Protein AF-A0A942R396-F1 (afdb_monomer_lite)

Radius of gyration: 14.7 Å; chains: 1; bounding box: 35×26×51 Å

Secondary structure (DSSP, 8-state):
-------SSSSB--HHHHHHHHHHHHHH-GGG-TTSTT-HHHHHHHHHHHHHHHTT-BHHHHHHHHHHHHHH---TTTS-TT--

Sequence (84 aa):
MAQVRDNKSKDQIGSKQKSEFLAIMDSLFPDQDLLNLSSKFRKKADFTFELMQKQNWNQEEFEKTMLEFSMKWVYNSWMPANVL

Foldseek 3Di:
DDDPPDPQPDFFDDPVLLVVQLVLVCVLCVVQVLVDPPGLVVVQSVVLSVVCRVVSHGPVNSVVVSVVCSVPVDPPVSRDVPSD

pLDDT: mean 73.96, std 16.82, range [33.12, 90.56]

Structure (mmCIF, N/CA/C/O backbone):
data_AF-A0A942R396-F1
#
_entry.id   AF-A0A942R396-F1
#
loop_
_atom_site.group_PDB
_atom_site.id
_atom_site.type_symbol
_atom_site.label_atom_id
_atom_site.label_alt_id
_atom_site.label_comp_id
_atom_site.label_asym_id
_atom_site.label_entity_id
_atom_site.label_seq_id
_atom_site.pdbx_PDB_ins_code
_atom_site.Cartn_x
_atom_site.Cartn_y
_atom_site.Cartn_z
_atom_site.occupancy
_atom_site.B_iso_or_equiv
_atom_site.auth_seq_id
_atom_site.auth_comp_id
_atom_site.auth_asym_id
_atom_site.auth_atom_id
_atom_site.pdbx_PDB_model_num
ATOM 1 N N . MET A 1 1 ? -17.323 1.333 38.671 1.00 36.88 1 MET A N 1
ATOM 2 C CA . MET A 1 1 ? -16.199 1.369 37.710 1.00 36.88 1 MET A CA 1
ATOM 3 C C . MET A 1 1 ? -16.580 0.464 36.548 1.00 36.88 1 MET A C 1
ATOM 5 O O . MET A 1 1 ? -16.560 -0.748 36.709 1.00 36.88 1 MET A O 1
ATOM 9 N N . ALA A 1 2 ? -17.092 1.045 35.460 1.00 41.66 2 ALA A N 1
ATOM 10 C CA . ALA A 1 2 ? -17.620 0.296 34.322 1.00 41.66 2 ALA A CA 1
ATOM 11 C C . ALA A 1 2 ? -16.474 -0.268 33.470 1.00 41.66 2 ALA A C 1
ATOM 13 O O . ALA A 1 2 ? -15.470 0.403 33.237 1.00 41.66 2 ALA A O 1
ATOM 14 N N . GLN A 1 3 ? -16.633 -1.522 33.059 1.00 40.84 3 GLN A N 1
ATOM 15 C CA . GLN A 1 3 ? -15.693 -2.293 32.257 1.00 40.84 3 GLN A CA 1
ATOM 16 C C . GLN A 1 3 ? -15.446 -1.612 30.904 1.00 40.84 3 GLN A C 1
ATOM 18 O O . GLN A 1 3 ? -16.291 -1.663 30.019 1.00 40.84 3 GLN A O 1
ATOM 23 N N . VAL A 1 4 ? -14.260 -1.032 30.716 1.00 52.62 4 VAL A N 1
ATOM 24 C CA . VAL A 1 4 ? -13.707 -0.753 29.382 1.00 52.62 4 VAL A CA 1
ATOM 25 C C . VAL A 1 4 ? -12.942 -2.005 28.960 1.00 52.62 4 VAL A C 1
ATOM 27 O O . VAL A 1 4 ? -11.720 -2.080 29.059 1.00 52.62 4 VAL A O 1
ATOM 30 N N . ARG A 1 5 ? -13.681 -3.058 28.614 1.00 46.00 5 ARG A N 1
ATOM 31 C CA . ARG A 1 5 ? -13.132 -4.279 28.022 1.00 46.00 5 ARG A CA 1
ATOM 32 C C . ARG A 1 5 ? -13.740 -4.427 26.627 1.00 46.00 5 ARG A C 1
ATOM 34 O O . ARG A 1 5 ? -14.955 -4.395 26.488 1.00 46.00 5 ARG A O 1
ATOM 41 N N . ASP A 1 6 ? -12.853 -4.536 25.637 1.00 41.50 6 ASP A N 1
ATOM 42 C CA . ASP A 1 6 ? -13.107 -5.059 24.287 1.00 41.50 6 ASP A CA 1
ATOM 43 C C . ASP A 1 6 ? -13.805 -4.166 23.250 1.00 41.50 6 ASP A C 1
ATOM 45 O O . ASP A 1 6 ? -14.804 -4.553 22.656 1.00 41.50 6 ASP A O 1
ATOM 49 N N . ASN A 1 7 ? -13.198 -3.025 22.905 1.00 45.53 7 ASN A N 1
ATOM 50 C CA . ASN A 1 7 ? -13.511 -2.331 21.643 1.00 45.53 7 ASN A CA 1
ATOM 51 C C . ASN A 1 7 ? -12.278 -2.195 20.728 1.00 45.53 7 ASN A C 1
ATOM 53 O O . ASN A 1 7 ? -12.084 -1.174 20.080 1.00 45.53 7 ASN A O 1
ATOM 57 N N . LYS A 1 8 ? -11.379 -3.193 20.735 1.00 48.94 8 LYS A N 1
ATOM 58 C CA . LYS A 1 8 ? -10.035 -3.069 20.137 1.00 48.94 8 LYS A CA 1
ATOM 59 C C . LYS A 1 8 ? -9.823 -3.770 18.785 1.00 48.94 8 LYS A C 1
ATOM 61 O O . LYS A 1 8 ? -8.701 -3.751 18.298 1.00 48.94 8 LYS A O 1
ATOM 66 N N . SER A 1 9 ? -10.829 -4.405 18.174 1.00 53.75 9 SER A N 1
ATOM 67 C CA . SER A 1 9 ? -10.538 -5.336 17.056 1.00 53.75 9 SER A CA 1
ATOM 68 C C . SER A 1 9 ? -11.513 -5.383 15.884 1.00 53.75 9 SER A C 1
ATOM 70 O O . SER A 1 9 ? -11.281 -6.185 14.986 1.00 53.75 9 SER A O 1
ATOM 72 N N . LYS A 1 10 ? -12.576 -4.572 15.831 1.00 57.84 10 LYS A N 1
ATOM 73 C CA . LYS A 1 10 ? -13.487 -4.612 14.668 1.00 57.84 10 LYS A CA 1
ATOM 74 C C . LYS A 1 10 ? -13.099 -3.690 13.513 1.00 57.84 10 LYS A C 1
ATOM 76 O O . LYS A 1 10 ? -13.406 -4.029 12.378 1.00 57.84 10 LYS A O 1
ATOM 81 N N . ASP A 1 11 ? -12.375 -2.610 13.792 1.00 70.44 11 ASP A N 1
ATOM 82 C CA . ASP A 1 11 ? -12.105 -1.558 12.801 1.00 70.44 11 ASP A CA 1
ATOM 83 C C . ASP A 1 11 ? -10.642 -1.508 12.329 1.00 70.44 11 ASP A C 1
ATOM 85 O O . ASP A 1 11 ? -10.265 -0.614 11.574 1.00 70.44 11 ASP A O 1
ATOM 89 N N . GLN A 1 12 ? -9.801 -2.454 12.767 1.00 80.56 12 GLN A N 1
ATOM 90 C CA . GLN A 1 12 ? -8.390 -2.517 12.374 1.00 80.56 12 GLN A CA 1
ATOM 91 C C . GLN A 1 12 ? -8.244 -3.024 10.934 1.00 80.56 12 GLN A C 1
ATOM 93 O O . GLN A 1 12 ? -8.928 -3.960 10.516 1.00 80.56 12 GLN A O 1
ATOM 98 N N . ILE A 1 13 ? -7.312 -2.438 10.183 1.00 85.81 13 ILE A N 1
ATOM 99 C CA . ILE A 1 13 ? -7.056 -2.835 8.794 1.00 85.81 13 ILE A CA 1
ATOM 100 C C . ILE A 1 13 ? -6.590 -4.296 8.673 1.00 85.81 13 ILE A C 1
ATOM 102 O O . ILE A 1 13 ? -5.773 -4.789 9.459 1.00 85.81 13 ILE A O 1
ATOM 106 N N . GLY A 1 14 ? -7.088 -4.991 7.649 1.00 87.56 14 GLY A N 1
ATOM 107 C CA . GLY A 1 14 ? -6.866 -6.421 7.439 1.00 87.56 14 GLY A CA 1
ATOM 108 C C . GLY A 1 14 ? -6.584 -6.794 5.985 1.00 87.56 14 GLY A C 1
ATOM 109 O O . GLY A 1 14 ? -6.138 -5.983 5.177 1.00 87.56 14 GLY A O 1
ATOM 110 N N . SER A 1 15 ? -6.838 -8.055 5.634 1.00 88.31 15 SER A N 1
ATOM 111 C CA . SER A 1 15 ? -6.530 -8.597 4.302 1.00 88.31 15 SER A CA 1
ATOM 112 C C . SER A 1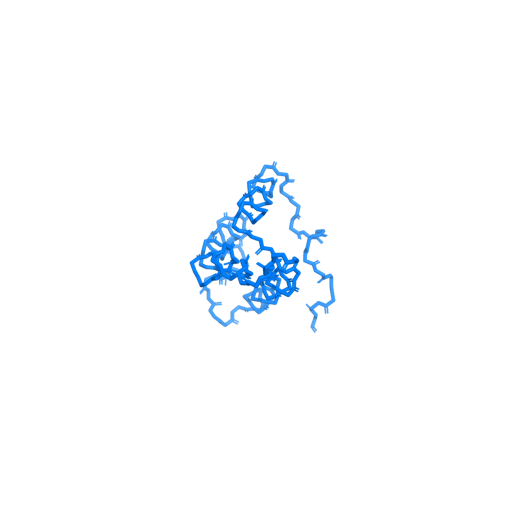 15 ? -7.196 -7.826 3.160 1.00 88.31 15 SER A C 1
ATOM 114 O O . SER A 1 15 ? -6.570 -7.627 2.123 1.00 88.31 15 SER A O 1
ATOM 116 N N . LYS A 1 16 ? -8.429 -7.346 3.362 1.00 89.44 16 LYS A N 1
ATOM 117 C CA . LYS A 1 16 ? -9.155 -6.542 2.372 1.00 89.44 16 LYS A CA 1
ATOM 118 C C . LYS A 1 16 ? -8.419 -5.233 2.066 1.00 89.44 16 LYS A C 1
ATOM 120 O O . LYS A 1 16 ? -8.101 -4.973 0.910 1.00 89.44 16 LYS A O 1
ATOM 125 N N . GLN A 1 17 ? -8.075 -4.466 3.101 1.00 90.31 17 GLN A N 1
ATOM 126 C CA . GLN A 1 17 ? -7.334 -3.209 2.953 1.00 90.31 17 GLN A CA 1
ATOM 127 C C . GLN A 1 17 ? -5.937 -3.446 2.381 1.00 90.31 17 GLN A C 1
ATOM 129 O O . GLN A 1 17 ? -5.442 -2.627 1.618 1.00 90.31 17 GLN A O 1
ATOM 134 N N . LYS A 1 18 ? -5.310 -4.591 2.676 1.00 90.56 18 LYS A N 1
ATOM 135 C CA . LYS A 1 18 ? -4.033 -4.966 2.060 1.00 90.56 18 LYS A CA 1
ATOM 136 C C . LYS A 1 18 ? -4.155 -5.132 0.546 1.00 90.56 18 LYS A C 1
ATOM 138 O O . LYS A 1 18 ? -3.290 -4.671 -0.193 1.00 90.56 18 LYS A O 1
ATOM 143 N N . SER A 1 19 ? -5.213 -5.789 0.076 1.00 89.94 19 SER A N 1
ATOM 144 C CA . SER A 1 19 ? -5.476 -5.930 -1.358 1.00 89.94 19 SER A CA 1
ATOM 145 C C . SER A 1 19 ? -5.760 -4.582 -2.022 1.00 89.94 19 SER A C 1
ATOM 147 O O . SER A 1 19 ? -5.218 -4.316 -3.091 1.00 89.94 19 SER A O 1
ATOM 149 N N . GLU A 1 20 ? -6.552 -3.722 -1.378 1.00 89.00 20 GLU A N 1
ATOM 150 C CA . GLU A 1 20 ? -6.837 -2.362 -1.861 1.00 89.00 20 GLU A CA 1
ATOM 151 C C . GLU A 1 20 ? -5.568 -1.506 -1.914 1.00 89.00 20 GLU A C 1
ATOM 153 O O . GLU A 1 20 ? -5.302 -0.865 -2.927 1.00 89.00 20 GLU A O 1
ATOM 158 N N . PHE A 1 21 ? -4.737 -1.570 -0.871 1.00 88.50 21 PHE A N 1
ATOM 159 C CA . PHE A 1 21 ? -3.425 -0.935 -0.830 1.00 88.50 21 PHE A CA 1
ATOM 160 C C . PHE A 1 21 ? -2.581 -1.363 -2.029 1.00 88.50 21 PHE A C 1
ATOM 162 O O . PHE A 1 21 ? -2.149 -0.521 -2.806 1.00 88.50 21 PHE A O 1
ATOM 169 N N . LEU A 1 22 ? -2.388 -2.668 -2.231 1.00 89.25 22 LEU A N 1
ATOM 170 C CA . LEU A 1 22 ? -1.574 -3.167 -3.339 1.00 89.25 22 LEU A CA 1
ATOM 171 C C . LEU A 1 22 ? -2.116 -2.721 -4.701 1.00 89.25 22 LEU A C 1
ATOM 173 O O . LEU A 1 22 ? -1.327 -2.294 -5.535 1.00 89.25 22 LEU A O 1
ATOM 177 N N . ALA A 1 23 ? -3.433 -2.761 -4.913 1.00 87.94 23 ALA A N 1
ATOM 178 C CA . ALA A 1 23 ? -4.049 -2.348 -6.173 1.00 87.94 23 ALA A CA 1
ATOM 179 C C . ALA A 1 23 ? -3.897 -0.843 -6.449 1.00 87.94 23 ALA A C 1
ATOM 181 O O . ALA A 1 23 ? -3.552 -0.454 -7.564 1.00 87.94 23 ALA A O 1
ATOM 182 N N . ILE A 1 24 ? -4.114 0.010 -5.441 1.00 83.56 24 ILE A N 1
ATOM 183 C CA . ILE A 1 24 ? -3.937 1.463 -5.579 1.00 83.56 24 ILE A CA 1
ATOM 184 C C . ILE A 1 24 ? -2.473 1.782 -5.881 1.00 83.56 24 ILE A C 1
ATOM 186 O O . ILE A 1 24 ? -2.178 2.577 -6.769 1.00 83.56 24 ILE A O 1
ATOM 190 N N . MET A 1 25 ? -1.548 1.143 -5.168 1.00 82.75 25 MET A N 1
ATOM 191 C CA . MET A 1 25 ? -0.122 1.400 -5.337 1.00 82.75 25 MET A CA 1
ATOM 192 C C . MET A 1 25 ? 0.396 0.893 -6.683 1.00 82.75 25 MET A C 1
ATOM 194 O O . MET A 1 25 ? 1.206 1.576 -7.301 1.00 82.75 25 MET A O 1
ATOM 198 N N . ASP A 1 26 ? -0.088 -0.254 -7.161 1.00 86.38 26 ASP A N 1
ATOM 199 C CA . ASP A 1 26 ? 0.244 -0.783 -8.488 1.00 86.38 26 ASP A CA 1
ATOM 200 C C . ASP A 1 26 ? -0.300 0.128 -9.597 1.00 86.38 26 ASP A C 1
ATOM 202 O O . ASP A 1 26 ? 0.393 0.416 -10.565 1.00 86.38 26 ASP A O 1
ATOM 206 N N . SER A 1 27 ? -1.499 0.693 -9.411 1.00 83.81 27 SER A N 1
ATOM 207 C CA . SER A 1 27 ? -2.061 1.672 -10.346 1.00 83.81 27 SER A CA 1
ATOM 208 C C . SER A 1 27 ? -1.288 2.995 -10.376 1.00 83.81 27 SER A C 1
ATOM 210 O O . SER A 1 27 ? -1.276 3.656 -11.414 1.00 83.81 27 SER A O 1
ATOM 212 N N . LEU A 1 28 ? -0.698 3.419 -9.255 1.00 78.62 28 LEU A N 1
ATOM 213 C CA . LEU A 1 28 ? 0.073 4.665 -9.168 1.00 78.62 28 LEU A CA 1
ATOM 214 C C . LEU A 1 28 ? 1.532 4.479 -9.611 1.00 78.62 28 LEU A C 1
ATOM 216 O O . LEU A 1 28 ? 2.119 5.403 -10.172 1.00 78.62 28 LEU A O 1
ATOM 220 N N . PHE A 1 29 ? 2.103 3.290 -9.401 1.00 81.12 29 PHE A N 1
ATOM 221 C CA . PHE A 1 29 ? 3.466 2.929 -9.805 1.00 81.12 29 PHE A CA 1
ATOM 222 C C . PHE A 1 29 ? 3.479 1.580 -10.531 1.00 81.12 29 PHE A C 1
ATOM 224 O O . PHE A 1 29 ? 4.019 0.604 -10.001 1.00 81.12 29 PHE A O 1
ATOM 231 N N . PRO A 1 30 ? 2.932 1.510 -11.755 1.00 82.25 30 PRO A N 1
ATOM 232 C CA . PRO A 1 30 ? 2.857 0.256 -12.507 1.00 82.25 30 PRO A CA 1
ATOM 233 C C . PRO A 1 30 ? 4.239 -0.365 -12.760 1.00 82.25 30 PRO A C 1
ATOM 235 O O . PRO A 1 30 ? 4.373 -1.584 -12.814 1.00 82.25 30 PRO A O 1
ATOM 238 N N . ASP A 1 31 ? 5.296 0.452 -12.814 1.00 81.62 31 ASP A N 1
ATOM 239 C CA . ASP A 1 31 ? 6.685 -0.002 -12.978 1.00 81.62 31 ASP A CA 1
ATOM 240 C C . ASP A 1 31 ? 7.204 -0.856 -11.806 1.00 81.62 31 ASP A C 1
ATOM 242 O O . ASP A 1 31 ? 8.234 -1.524 -11.920 1.00 81.62 31 ASP A O 1
ATOM 246 N N . GLN A 1 32 ? 6.531 -0.815 -10.653 1.00 82.00 32 GLN A N 1
ATOM 247 C CA . GLN A 1 32 ? 6.936 -1.548 -9.453 1.00 82.00 32 GLN A CA 1
ATOM 248 C C . GLN A 1 32 ? 6.375 -2.970 -9.394 1.00 82.00 32 GLN A C 1
ATOM 250 O O . GLN A 1 32 ? 6.843 -3.753 -8.559 1.00 82.00 32 GLN A O 1
ATOM 255 N N . ASP A 1 33 ? 5.422 -3.311 -10.267 1.00 85.44 33 ASP A N 1
ATOM 256 C CA . ASP A 1 33 ? 4.841 -4.653 -10.393 1.00 85.44 33 ASP A CA 1
ATOM 257 C C . ASP A 1 33 ? 4.453 -5.233 -9.017 1.00 85.44 33 ASP A C 1
ATOM 259 O O . ASP A 1 33 ? 4.916 -6.292 -8.584 1.00 85.44 33 ASP A O 1
ATOM 263 N N . LEU A 1 34 ? 3.676 -4.468 -8.248 1.00 86.19 34 LEU A N 1
ATOM 264 C CA . LEU A 1 34 ? 3.343 -4.775 -6.855 1.00 86.19 34 LEU A CA 1
ATOM 265 C C . LEU A 1 34 ? 2.376 -5.950 -6.750 1.00 86.19 34 LEU A C 1
ATOM 267 O O . LEU A 1 34 ? 2.349 -6.639 -5.725 1.00 86.19 34 LEU A O 1
ATOM 271 N N . LEU A 1 35 ? 1.602 -6.230 -7.796 1.00 87.94 35 LEU A N 1
ATOM 272 C CA . LEU A 1 35 ? 0.744 -7.413 -7.838 1.00 87.94 35 LEU A CA 1
ATOM 273 C C . LEU A 1 35 ? 1.547 -8.713 -8.007 1.00 87.94 35 LEU A C 1
ATOM 275 O O . LEU A 1 35 ? 1.103 -9.762 -7.525 1.00 87.94 35 LEU A O 1
ATOM 279 N N . ASN A 1 36 ? 2.761 -8.652 -8.559 1.00 87.81 36 ASN A N 1
ATOM 280 C CA . ASN A 1 36 ? 3.669 -9.790 -8.653 1.00 87.81 36 ASN A CA 1
ATOM 281 C C . ASN A 1 36 ? 4.376 -10.078 -7.320 1.00 87.81 36 ASN A C 1
ATOM 283 O O . ASN A 1 36 ? 5.165 -9.287 -6.801 1.00 87.81 36 ASN A O 1
ATOM 287 N N . LEU A 1 37 ? 4.150 -11.279 -6.782 1.00 85.31 37 LEU A N 1
ATOM 288 C CA . LEU A 1 37 ? 4.764 -11.752 -5.534 1.00 85.31 37 LEU A CA 1
ATOM 289 C C . LEU A 1 37 ? 6.300 -11.797 -5.576 1.00 85.31 37 LEU A C 1
ATOM 291 O O . LEU A 1 37 ? 6.940 -11.738 -4.526 1.00 85.31 37 LEU A O 1
ATOM 295 N N . SER A 1 38 ? 6.889 -11.896 -6.768 1.00 84.81 38 SER A N 1
ATOM 296 C CA . SER A 1 38 ? 8.343 -11.945 -6.956 1.00 84.81 38 SER A CA 1
ATOM 297 C C . SER A 1 38 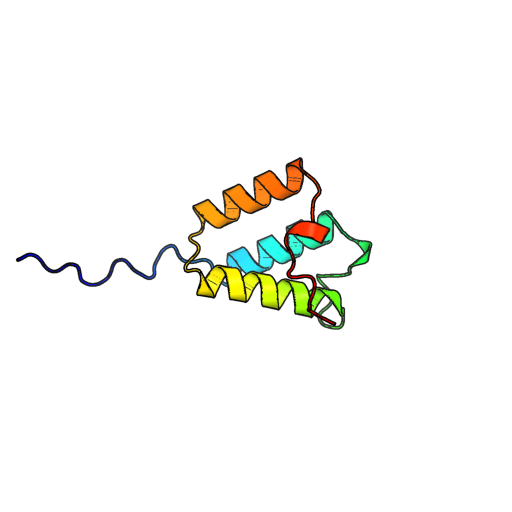? 8.985 -10.558 -7.055 1.00 84.81 38 SER A C 1
ATOM 299 O O . SER A 1 38 ? 10.215 -10.456 -7.041 1.00 84.81 38 SER A O 1
ATOM 301 N N . SER A 1 39 ? 8.189 -9.487 -7.141 1.00 84.69 39 SER A N 1
ATOM 302 C CA . SER A 1 39 ? 8.712 -8.124 -7.202 1.00 84.69 39 SER A CA 1
ATOM 303 C C . SER A 1 39 ? 9.426 -7.744 -5.904 1.00 84.69 39 SER A C 1
ATOM 305 O O . SER A 1 39 ? 8.964 -8.001 -4.787 1.00 84.69 39 SER A O 1
ATOM 307 N N . LYS A 1 40 ? 10.563 -7.054 -6.038 1.00 80.62 40 LYS A N 1
ATOM 308 C CA . LYS A 1 40 ? 11.284 -6.482 -4.891 1.00 80.62 40 LYS A CA 1
ATOM 309 C C . LYS A 1 40 ? 10.448 -5.422 -4.168 1.00 80.62 40 LYS A C 1
ATOM 311 O O . LYS A 1 40 ? 10.593 -5.256 -2.959 1.00 80.62 40 LYS A O 1
ATOM 316 N N . PHE A 1 41 ? 9.563 -4.732 -4.885 1.00 83.38 41 PHE A N 1
ATOM 317 C CA . PHE A 1 41 ? 8.711 -3.684 -4.327 1.00 83.38 41 PHE A CA 1
ATOM 318 C C . PHE A 1 41 ? 7.499 -4.257 -3.587 1.00 83.38 41 PHE A C 1
ATOM 320 O O . PHE A 1 41 ? 7.067 -3.670 -2.595 1.00 83.38 41 PHE A O 1
ATOM 327 N N . ARG A 1 42 ? 7.025 -5.455 -3.966 1.00 86.38 42 ARG A N 1
ATOM 328 C CA . ARG A 1 42 ? 5.961 -6.163 -3.239 1.00 86.38 42 ARG A CA 1
ATOM 329 C C . ARG A 1 42 ? 6.327 -6.394 -1.772 1.00 86.38 42 ARG A C 1
ATOM 331 O O . ARG A 1 42 ? 5.543 -6.061 -0.890 1.00 86.38 42 ARG A O 1
ATOM 338 N N . LYS A 1 43 ? 7.555 -6.838 -1.488 1.00 84.25 43 LYS A N 1
ATOM 339 C CA . LYS A 1 43 ? 8.033 -7.007 -0.101 1.00 84.25 43 LYS A CA 1
ATOM 340 C C . LYS A 1 43 ? 8.021 -5.702 0.697 1.00 84.25 43 LYS A C 1
ATOM 342 O O . LYS A 1 43 ? 7.705 -5.713 1.883 1.00 84.25 43 LYS A O 1
ATOM 347 N N . LYS A 1 44 ? 8.345 -4.574 0.053 1.00 83.25 44 LYS A N 1
ATOM 348 C CA . LYS A 1 44 ? 8.275 -3.257 0.701 1.00 83.25 44 LYS A CA 1
ATOM 349 C C . LYS A 1 44 ? 6.832 -2.878 1.013 1.00 83.25 44 LYS A C 1
ATOM 351 O O . LYS A 1 44 ? 6.550 -2.425 2.115 1.00 83.25 44 LYS A O 1
ATOM 356 N N . ALA A 1 45 ? 5.926 -3.098 0.063 1.00 85.81 45 ALA A N 1
ATOM 357 C CA . ALA A 1 45 ? 4.504 -2.821 0.221 1.00 85.81 45 ALA A CA 1
ATOM 358 C C . ALA A 1 45 ? 3.897 -3.654 1.365 1.00 85.81 45 ALA A C 1
ATOM 360 O O . ALA A 1 45 ? 3.205 -3.114 2.228 1.00 85.81 45 ALA A O 1
ATOM 361 N N . ASP A 1 46 ? 4.237 -4.942 1.435 1.00 87.62 46 ASP A N 1
ATOM 362 C CA . ASP A 1 46 ? 3.826 -5.818 2.533 1.00 87.62 46 ASP A CA 1
ATOM 363 C C . ASP A 1 46 ? 4.308 -5.289 3.896 1.00 87.62 46 ASP A C 1
ATOM 365 O O . ASP A 1 46 ? 3.512 -5.184 4.828 1.00 87.62 46 ASP A O 1
ATOM 369 N N . PHE A 1 47 ? 5.576 -4.878 3.995 1.00 87.06 47 PHE A N 1
ATOM 370 C CA . PHE A 1 47 ? 6.136 -4.308 5.223 1.00 87.06 47 PHE A CA 1
ATOM 371 C C . PHE A 1 47 ? 5.466 -2.989 5.632 1.00 87.06 47 PHE A C 1
ATOM 373 O O . PHE A 1 47 ? 5.162 -2.783 6.808 1.00 87.06 47 PHE A O 1
ATOM 380 N N . THR A 1 48 ? 5.205 -2.092 4.678 1.00 85.00 48 THR A N 1
ATOM 381 C CA . THR A 1 48 ? 4.483 -0.840 4.939 1.00 85.00 48 THR A CA 1
ATOM 382 C C . THR A 1 48 ? 3.092 -1.113 5.503 1.00 85.00 48 THR A C 1
ATOM 384 O O . THR A 1 48 ? 2.702 -0.488 6.488 1.00 85.00 48 THR A O 1
ATOM 387 N N . PHE A 1 49 ? 2.374 -2.088 4.943 1.00 89.12 49 PHE A N 1
ATOM 388 C CA . PHE A 1 49 ? 1.064 -2.478 5.453 1.00 89.12 49 PHE A CA 1
ATOM 389 C C . PHE A 1 49 ? 1.145 -3.065 6.875 1.00 89.12 49 PHE A C 1
ATOM 391 O O . PHE A 1 49 ? 0.358 -2.703 7.750 1.00 89.12 49 PHE A O 1
ATOM 398 N N . GLU A 1 50 ? 2.138 -3.912 7.153 1.00 88.69 50 GLU A N 1
ATOM 399 C CA . GLU A 1 50 ? 2.377 -4.443 8.503 1.00 88.69 50 GLU A CA 1
ATOM 400 C C . GLU A 1 50 ? 2.709 -3.344 9.523 1.00 88.69 50 GLU A C 1
ATOM 402 O O . GLU A 1 50 ? 2.302 -3.428 10.685 1.00 88.69 50 GLU A O 1
ATOM 407 N N . LEU A 1 51 ? 3.438 -2.299 9.118 1.00 87.06 51 LEU A N 1
ATOM 408 C CA . LEU A 1 51 ? 3.701 -1.143 9.975 1.00 87.06 51 LEU A CA 1
ATOM 409 C C . LEU A 1 51 ? 2.419 -0.377 10.310 1.00 87.06 51 LEU A C 1
ATOM 411 O O . LEU A 1 51 ? 2.244 -0.000 11.469 1.00 87.06 51 LEU A O 1
ATOM 415 N N . MET A 1 52 ? 1.523 -0.176 9.340 1.00 86.06 52 MET A N 1
ATOM 416 C CA . MET A 1 52 ? 0.214 0.445 9.580 1.00 86.06 52 MET A CA 1
ATOM 417 C C . MET A 1 52 ? -0.606 -0.392 10.578 1.00 86.06 52 MET A C 1
ATOM 419 O O . MET A 1 52 ? -1.142 0.140 11.551 1.00 86.06 52 MET A O 1
ATOM 423 N N . GLN A 1 53 ? -0.605 -1.722 10.427 1.00 85.19 53 GLN A N 1
ATOM 424 C CA . GLN A 1 53 ? -1.253 -2.627 11.383 1.00 85.19 53 GLN A CA 1
ATOM 425 C C . GLN A 1 53 ? -0.660 -2.518 12.794 1.00 85.19 53 GLN A C 1
ATOM 427 O O . GLN A 1 53 ? -1.411 -2.404 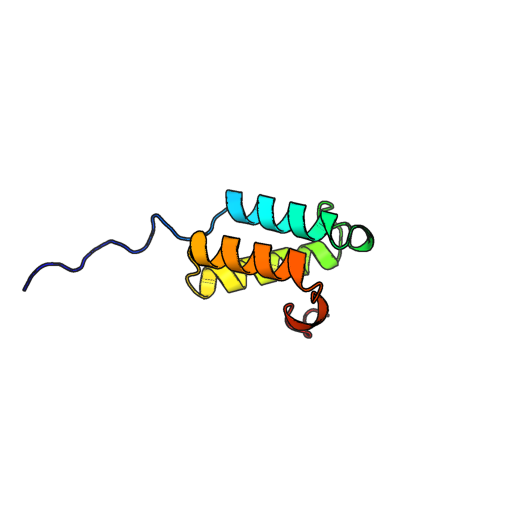13.765 1.00 85.19 53 GLN A O 1
ATOM 432 N N . LYS A 1 54 ? 0.675 -2.503 12.923 1.00 85.81 54 LYS A N 1
ATOM 433 C CA . LYS A 1 54 ? 1.380 -2.353 14.213 1.00 85.81 54 LYS A CA 1
ATOM 434 C C . LYS A 1 54 ? 1.114 -1.008 14.886 1.00 85.81 54 LYS A C 1
ATOM 436 O O . LYS A 1 54 ? 1.122 -0.930 16.112 1.00 85.81 54 LYS A O 1
ATOM 441 N N . GLN A 1 55 ? 0.855 0.031 14.099 1.00 83.38 55 GLN A N 1
ATOM 442 C CA . GLN A 1 55 ? 0.456 1.348 14.591 1.00 83.38 55 GLN A CA 1
ATOM 443 C C . GLN A 1 55 ? -1.033 1.425 14.976 1.00 83.38 55 GLN A C 1
ATOM 445 O O . GLN A 1 55 ? -1.492 2.487 15.376 1.00 83.38 55 GLN A O 1
ATOM 450 N N . ASN A 1 56 ? -1.767 0.306 14.929 1.00 84.56 56 ASN A N 1
ATOM 451 C CA . ASN A 1 56 ? -3.201 0.209 15.224 1.00 84.56 56 ASN A CA 1
ATOM 452 C C . ASN A 1 56 ? -4.076 1.090 14.326 1.00 84.56 56 ASN A C 1
ATOM 454 O O . ASN A 1 56 ? -5.092 1.606 14.783 1.00 84.56 56 ASN A O 1
ATOM 458 N N . TRP A 1 57 ? -3.692 1.230 13.056 1.00 85.19 57 TRP A N 1
ATOM 459 C CA . TRP A 1 57 ? -4.491 1.970 12.089 1.00 85.19 57 TRP A CA 1
ATOM 460 C C . TRP A 1 57 ? -5.870 1.344 11.913 1.00 85.19 57 TRP A C 1
ATOM 462 O O . TRP A 1 57 ? -6.000 0.121 11.744 1.00 85.19 57 TRP A O 1
ATOM 472 N N . ASN A 1 58 ? -6.886 2.199 11.911 1.00 87.56 58 ASN A N 1
ATOM 473 C CA . ASN A 1 58 ? -8.240 1.815 11.548 1.00 87.56 58 ASN A CA 1
ATOM 474 C C . ASN A 1 58 ? -8.507 2.018 10.043 1.00 87.56 58 ASN A C 1
ATOM 476 O O . ASN A 1 58 ? -7.691 2.583 9.309 1.00 87.56 58 ASN A O 1
ATOM 480 N N . GLN A 1 59 ? -9.646 1.518 9.567 1.00 84.62 59 GLN A N 1
ATOM 481 C CA . GLN A 1 59 ? -10.029 1.622 8.157 1.00 84.62 59 GLN A CA 1
ATOM 482 C C . GLN A 1 59 ? -10.150 3.077 7.669 1.00 84.62 59 GLN A C 1
ATOM 484 O O . GLN A 1 59 ? -9.708 3.374 6.563 1.00 84.62 59 GLN A O 1
ATOM 489 N N . GLU A 1 60 ? -10.693 3.983 8.481 1.00 84.25 60 GLU A N 1
ATOM 490 C CA . GLU A 1 60 ? -10.885 5.391 8.107 1.00 84.25 60 GLU A CA 1
ATOM 491 C C . GLU A 1 60 ? -9.540 6.118 7.923 1.00 84.25 60 GLU A C 1
ATOM 493 O O . GLU A 1 60 ? -9.331 6.824 6.934 1.00 84.25 60 GLU A O 1
ATOM 498 N N . GLU A 1 61 ? -8.591 5.898 8.836 1.00 82.75 61 GLU A N 1
ATOM 499 C CA . GLU A 1 61 ? -7.227 6.436 8.757 1.00 82.75 61 GLU A CA 1
ATOM 500 C C . GLU A 1 61 ? -6.495 5.934 7.509 1.00 82.75 61 GLU A C 1
ATOM 502 O O . GLU A 1 61 ? -5.809 6.701 6.822 1.00 82.75 61 GLU A O 1
ATOM 507 N N . PHE A 1 62 ? -6.678 4.653 7.189 1.00 85.56 62 PHE A N 1
ATOM 508 C CA . PHE A 1 62 ? -6.135 4.044 5.984 1.00 85.56 62 PHE A CA 1
ATOM 509 C C . PHE A 1 62 ? -6.729 4.656 4.714 1.00 85.56 62 PHE A C 1
ATOM 511 O O . PHE A 1 62 ? -5.974 5.125 3.862 1.00 85.56 62 PHE A O 1
ATOM 518 N N . GLU A 1 63 ? -8.056 4.712 4.594 1.00 83.31 63 GLU A N 1
ATOM 519 C CA . GLU A 1 63 ? -8.741 5.250 3.413 1.00 83.31 63 GLU A CA 1
ATOM 520 C C . GLU A 1 63 ? -8.385 6.719 3.174 1.00 83.31 63 GLU A C 1
ATOM 522 O O . GLU A 1 63 ? -8.053 7.104 2.051 1.00 83.31 63 GLU A O 1
ATOM 527 N N . LYS A 1 64 ? -8.367 7.533 4.236 1.00 82.44 64 LYS A N 1
ATOM 528 C CA . LYS A 1 64 ? -7.971 8.942 4.154 1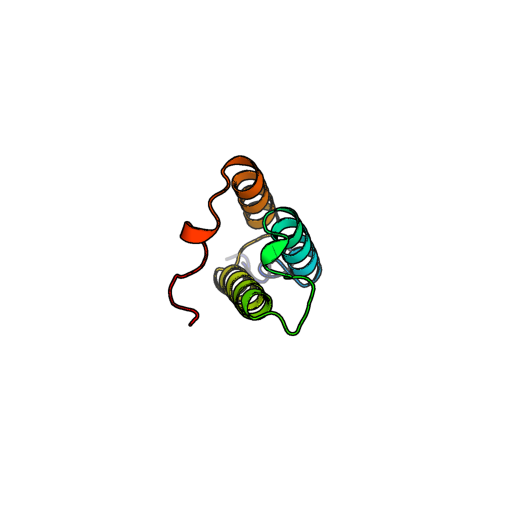.00 82.44 64 LYS A CA 1
ATOM 529 C C . LYS A 1 64 ? -6.532 9.096 3.670 1.00 82.44 64 LYS A C 1
ATOM 531 O O . LYS A 1 64 ? -6.265 9.910 2.788 1.00 82.44 64 LYS A O 1
ATOM 536 N N . THR A 1 65 ? -5.613 8.298 4.208 1.00 79.56 65 THR A N 1
ATOM 537 C CA . THR A 1 65 ? -4.204 8.328 3.797 1.00 79.56 65 THR A CA 1
ATOM 538 C C . THR A 1 65 ? -4.041 7.887 2.347 1.00 79.56 65 THR A C 1
ATOM 540 O O . THR A 1 65 ? -3.305 8.525 1.594 1.00 79.56 65 THR A O 1
ATOM 543 N N . MET A 1 66 ? -4.755 6.841 1.922 1.00 76.56 66 MET A N 1
ATOM 544 C CA . MET A 1 66 ? -4.712 6.377 0.537 1.00 76.56 66 MET A CA 1
ATOM 545 C C . MET A 1 66 ? -5.282 7.401 -0.444 1.00 76.56 66 MET A C 1
ATOM 547 O O . MET A 1 66 ? -4.721 7.604 -1.524 1.00 76.56 66 MET A O 1
ATOM 551 N N . LEU A 1 67 ? -6.350 8.095 -0.055 1.00 73.06 67 LEU A N 1
ATOM 552 C CA . LEU A 1 67 ? -6.911 9.192 -0.832 1.00 73.06 67 LEU A CA 1
ATOM 553 C C . LEU A 1 67 ? -5.910 10.350 -0.946 1.00 73.06 67 LEU A C 1
ATOM 555 O O . LEU A 1 67 ? -5.615 10.792 -2.056 1.00 73.06 67 LEU A O 1
ATOM 559 N N . GLU A 1 68 ? -5.308 10.786 0.164 1.00 71.25 68 GLU A N 1
ATOM 560 C CA . GLU A 1 68 ? -4.267 11.821 0.142 1.00 71.25 68 GLU A CA 1
ATOM 561 C C . GLU A 1 68 ? -3.074 11.433 -0.737 1.00 71.25 68 GLU A C 1
ATOM 563 O O . GLU A 1 68 ? -2.526 12.274 -1.454 1.00 71.25 68 GLU A O 1
ATOM 568 N N . PHE A 1 69 ? -2.698 10.156 -0.721 1.00 66.12 69 PHE A N 1
ATOM 569 C CA . PHE A 1 69 ? -1.613 9.621 -1.525 1.00 66.12 69 PHE A CA 1
ATOM 570 C C . PHE A 1 69 ? -1.902 9.722 -3.029 1.00 66.12 69 PHE A C 1
ATOM 572 O O . PHE A 1 69 ? -1.066 10.229 -3.783 1.00 66.12 69 PHE A O 1
ATOM 579 N N . SER A 1 70 ? -3.109 9.322 -3.445 1.00 63.59 70 SER A N 1
ATOM 580 C CA . SER A 1 70 ? -3.565 9.435 -4.839 1.00 63.59 70 SER A CA 1
ATOM 581 C C . SER A 1 70 ? -3.574 10.882 -5.347 1.00 63.59 70 SER A C 1
ATOM 583 O O . SER A 1 70 ? -3.346 11.129 -6.530 1.00 63.59 70 SER A O 1
ATOM 585 N N . MET A 1 71 ? -3.779 11.849 -4.445 1.00 62.12 71 MET A N 1
ATOM 586 C CA . MET A 1 71 ? -3.826 13.274 -4.776 1.00 62.12 71 MET A CA 1
ATOM 587 C C . MET A 1 71 ? -2.447 13.945 -4.773 1.00 62.12 71 MET A C 1
ATOM 589 O O . MET A 1 71 ? -2.234 14.880 -5.542 1.00 62.12 71 MET A O 1
ATOM 593 N N . LYS A 1 72 ? -1.517 13.513 -3.908 1.00 59.75 72 LYS A N 1
ATOM 594 C CA . LYS A 1 72 ? -0.229 14.202 -3.688 1.00 59.75 72 LYS A CA 1
ATOM 595 C C . LYS A 1 72 ? 0.982 13.544 -4.367 1.00 59.75 72 LYS A C 1
ATOM 597 O O . LYS A 1 72 ? 2.022 14.187 -4.415 1.00 59.75 72 LYS A O 1
ATOM 602 N N . TRP A 1 73 ? 0.874 12.323 -4.909 1.00 56.12 73 TRP A N 1
ATOM 603 C CA . TRP A 1 73 ? 1.958 11.622 -5.634 1.00 56.12 73 TRP A CA 1
ATOM 604 C C . TRP A 1 73 ? 3.318 11.637 -4.898 1.00 56.12 73 TRP A C 1
ATOM 606 O O . TRP A 1 73 ? 4.340 12.037 -5.453 1.00 56.12 73 TRP A O 1
ATOM 616 N N . VAL A 1 74 ? 3.369 11.191 -3.633 1.00 56.59 74 VAL A N 1
ATOM 617 C CA . VAL A 1 74 ? 4.629 11.154 -2.856 1.00 56.59 74 VAL A CA 1
ATOM 618 C C . VAL A 1 74 ? 4.919 9.764 -2.282 1.00 56.59 74 VAL A C 1
ATOM 620 O O . VAL A 1 74 ? 4.884 9.544 -1.074 1.00 56.59 74 VAL A O 1
ATOM 623 N N . TYR A 1 75 ? 5.246 8.805 -3.152 1.00 55.12 75 TYR A N 1
ATOM 624 C CA . TYR A 1 75 ? 5.675 7.456 -2.742 1.00 55.12 75 TYR A CA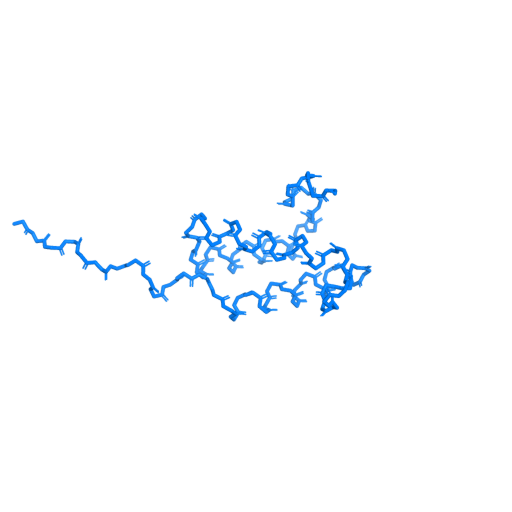 1
ATOM 625 C C . TYR A 1 75 ? 6.981 7.441 -1.960 1.00 55.12 75 TYR A C 1
ATOM 627 O O . TYR A 1 75 ? 7.080 6.829 -0.896 1.00 55.12 75 TYR A O 1
ATOM 635 N N . ASN A 1 76 ? 7.978 8.158 -2.481 1.00 54.25 76 ASN A N 1
ATOM 636 C CA . ASN A 1 76 ? 9.354 8.084 -1.997 1.00 54.25 76 ASN A CA 1
ATOM 637 C C . ASN A 1 76 ? 9.537 8.639 -0.577 1.00 54.25 76 ASN A C 1
ATOM 639 O O . ASN A 1 76 ? 10.563 8.372 0.039 1.00 54.25 76 ASN A O 1
ATOM 643 N N . SER A 1 77 ? 8.569 9.394 -0.049 1.00 53.12 77 SER A N 1
ATOM 644 C CA . SER A 1 77 ? 8.641 9.964 1.304 1.00 53.12 77 SER A CA 1
ATOM 645 C C . SER A 1 77 ? 7.916 9.137 2.366 1.00 53.12 77 SER A C 1
ATOM 647 O O . SER A 1 77 ?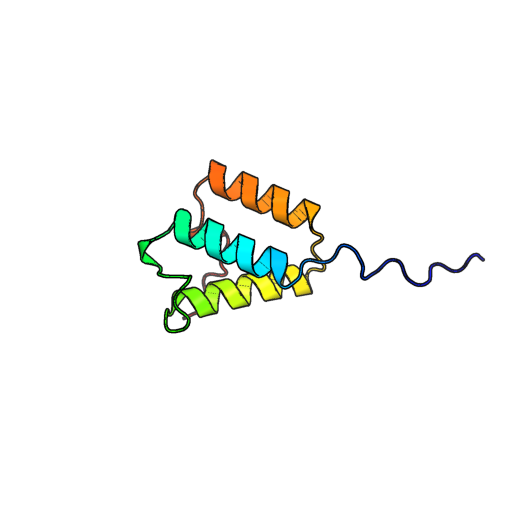 8.141 9.375 3.549 1.00 53.12 77 SER A O 1
ATOM 649 N N . TRP A 1 78 ? 7.052 8.194 1.975 1.00 51.25 78 TRP A N 1
ATOM 650 C CA . TRP A 1 78 ? 6.200 7.443 2.909 1.00 51.25 78 TRP A CA 1
ATOM 651 C C . TRP A 1 78 ? 6.685 6.022 3.181 1.00 51.25 78 TRP A C 1
ATOM 653 O O . TRP A 1 78 ? 6.455 5.483 4.265 1.00 51.25 78 TRP A O 1
ATOM 663 N N . MET A 1 79 ? 7.391 5.409 2.230 1.00 55.38 79 MET A N 1
ATOM 664 C CA . MET A 1 79 ? 8.103 4.176 2.529 1.00 55.38 79 MET A CA 1
ATOM 665 C C . MET A 1 79 ? 9.365 4.486 3.331 1.00 55.38 79 MET A C 1
ATOM 667 O O . MET A 1 79 ? 10.139 5.354 2.924 1.00 55.38 79 MET A O 1
ATOM 671 N N . PRO A 1 80 ? 9.626 3.768 4.438 1.00 51.41 80 PRO A N 1
ATOM 672 C CA . PRO A 1 80 ? 10.906 3.886 5.113 1.00 51.41 80 PRO A CA 1
ATOM 673 C C . PRO A 1 80 ? 12.013 3.580 4.101 1.00 51.41 80 PRO A C 1
ATOM 675 O O . PRO A 1 80 ? 12.047 2.504 3.502 1.00 51.41 80 PRO A O 1
ATOM 678 N N . ALA A 1 81 ? 12.914 4.546 3.913 1.00 49.84 81 ALA A N 1
ATOM 679 C CA . ALA A 1 81 ? 13.985 4.504 2.916 1.00 49.84 81 ALA A CA 1
ATOM 680 C C . ALA A 1 81 ? 14.922 3.281 3.055 1.00 49.84 81 ALA A C 1
ATOM 682 O O . ALA A 1 81 ? 15.669 2.965 2.134 1.00 49.84 81 ALA A O 1
ATOM 683 N N . ASN A 1 82 ? 14.844 2.557 4.178 1.00 36.62 82 ASN A N 1
ATOM 684 C CA . ASN A 1 82 ? 15.785 1.517 4.591 1.00 36.62 82 ASN A CA 1
ATOM 685 C C . ASN A 1 82 ? 15.357 0.072 4.283 1.00 36.62 82 ASN A C 1
ATOM 687 O O . ASN A 1 82 ? 15.804 -0.846 4.963 1.00 36.62 82 ASN A O 1
ATOM 691 N N . VAL A 1 83 ? 14.524 -0.170 3.269 1.00 41.66 83 VAL A N 1
ATOM 692 C CA . VAL A 1 83 ? 14.334 -1.541 2.759 1.00 41.66 83 VAL A CA 1
ATOM 693 C C . VAL A 1 83 ? 15.213 -1.717 1.520 1.00 41.66 83 VAL A C 1
ATOM 695 O O . VAL A 1 83 ? 14.763 -1.504 0.393 1.00 41.66 83 VAL A O 1
ATOM 698 N N . LEU A 1 84 ? 16.492 -2.016 1.739 1.00 33.12 84 LEU A N 1
ATOM 699 C CA . LEU A 1 84 ? 17.439 -2.493 0.726 1.00 33.12 84 LEU A CA 1
ATOM 700 C C . LEU A 1 84 ? 17.750 -3.964 0.996 1.00 33.12 84 LEU A C 1
ATOM 702 O O . LEU A 1 84 ? 17.964 -4.295 2.183 1.00 33.12 84 LEU A O 1
#